Protein AF-A0A3G6KAA2-F1 (afdb_monomer)

Sequence (100 aa):
MKYALMDNEGQLLEKGKRPSADNLDDFVAALYEIGDQYKGKFTGIAVYAPGKIDTEKMIIHYGGALTFLDGLNLEETLGFRYGVAVSAENDAKGQPGAGQ

Solvent-accessible surface area (backbone atoms only — not comparable to full-atom values): 6000 Å² total; per-residue (Å²): 71,75,54,70,46,58,52,97,86,69,48,79,75,46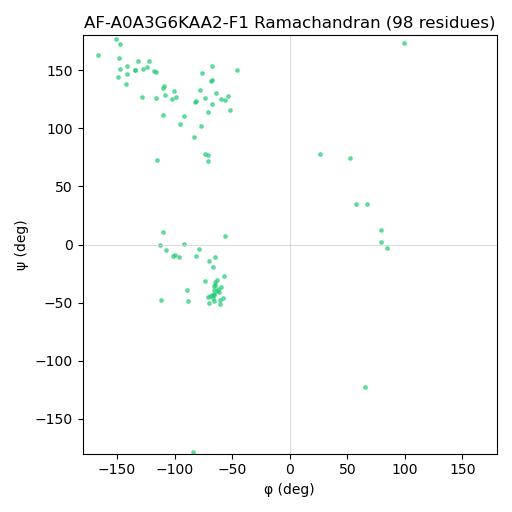,72,53,72,52,78,71,58,93,45,48,68,54,39,52,50,52,52,47,60,54,50,63,76,43,65,91,74,62,78,58,47,82,44,73,40,55,30,50,59,42,72,89,72,37,28,27,40,62,7,58,96,46,56,65,39,44,72,44,41,49,35,71,64,46,16,67,73,70,74,31,58,59,48,65,45,55,51,80,74,77,72,80,77,90,71,129

Mean predicted aligned error: 4.91 Å

Nearest PDB structures (foldseek):
  4htl-assembly1_A  TM=8.785E-01  e=4.254E-06  Listeria monocytogenes EGD-e
  1z6r-assembly1_A  TM=8.373E-01  e=5.798E-05  Escherichia coli
  2qm1-assembly1_B  TM=8.067E-01  e=1.033E-03  Enterococcus faecalis V583
  2aa4-assembly1_B  TM=7.488E-01  e=2.467E-03  Escherichia coli
  6jdo-assembly1_A  TM=7.871E-01  e=1.231E-02  Pasteurella multocida

InterPro domains:
  IPR000600 ROK family [PF00480] (2-94)
  IPR043129 ATPase, nucleotide binding domain [SSF53067] (2-93)

Radius of gyration: 13.99 Å; Cα contacts (8 Å, |Δi|>4): 149; chains: 1; bounding box: 27×36×35 Å

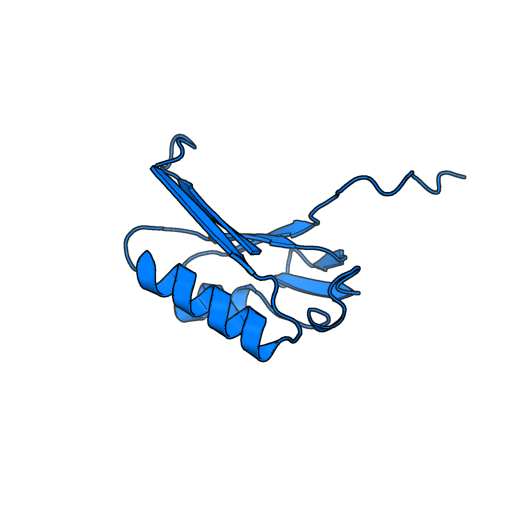Secondary structure (DSSP, 8-state):
-EEEEE-TT--EEEEEE----SSHHHHHHHHHHHHHHTTTS-SEEEEEESSEEETTTTEEES-TT-GGGTT-BHIIIIIHHHTSEEEEEE----PPP---

Structure (mmCIF, N/CA/C/O backbone):
data_AF-A0A3G6KAA2-F1
#
_entry.id   AF-A0A3G6KAA2-F1
#
loop_
_atom_site.group_PDB
_atom_site.id
_atom_site.type_symbol
_atom_site.label_atom_id
_atom_site.label_alt_id
_atom_site.label_comp_id
_atom_site.label_asym_id
_atom_site.label_entity_id
_atom_site.label_seq_id
_atom_site.pdbx_PDB_ins_code
_atom_site.Cartn_x
_atom_site.Cartn_y
_atom_site.Cartn_z
_atom_site.occupancy
_atom_site.B_iso_or_equiv
_atom_site.auth_seq_id
_atom_site.auth_comp_id
_atom_site.auth_asym_id
_atom_site.auth_atom_id
_atom_site.pdbx_PDB_model_num
ATOM 1 N N . MET A 1 1 ? 9.313 1.666 3.300 1.00 89.75 1 MET A N 1
ATOM 2 C CA . MET A 1 1 ? 7.843 1.868 3.238 1.00 89.75 1 MET A CA 1
ATOM 3 C C . MET A 1 1 ? 7.321 2.426 4.566 1.00 89.75 1 MET A C 1
ATOM 5 O O . MET A 1 1 ? 7.773 1.975 5.614 1.00 89.75 1 MET A O 1
ATOM 9 N N . LYS A 1 2 ? 6.422 3.418 4.560 1.00 94.56 2 LYS A N 1
ATOM 10 C CA . LYS A 1 2 ? 5.745 3.940 5.768 1.00 94.56 2 LYS A CA 1
ATOM 11 C C . LYS A 1 2 ? 4.247 3.663 5.656 1.00 94.56 2 LYS A C 1
ATOM 13 O O . LYS A 1 2 ? 3.741 3.667 4.542 1.00 94.56 2 LYS A O 1
ATOM 18 N N . TYR A 1 3 ? 3.574 3.445 6.780 1.00 96.81 3 TYR A N 1
ATOM 19 C CA . TYR A 1 3 ? 2.132 3.191 6.819 1.00 96.81 3 TYR A CA 1
ATOM 20 C C . TYR A 1 3 ? 1.510 3.737 8.106 1.00 96.81 3 TYR A C 1
ATOM 22 O O . TYR A 1 3 ? 2.210 3.978 9.097 1.00 96.81 3 TYR A O 1
ATOM 30 N N . ALA A 1 4 ? 0.195 3.926 8.071 1.00 97.25 4 ALA A N 1
ATOM 31 C CA . ALA A 1 4 ? -0.605 4.401 9.185 1.00 97.25 4 ALA A CA 1
ATOM 32 C C . ALA A 1 4 ? -2.020 3.816 9.118 1.00 97.25 4 ALA A C 1
ATOM 34 O O . ALA A 1 4 ? -2.574 3.676 8.031 1.00 97.25 4 ALA A O 1
ATOM 35 N N . LEU A 1 5 ? -2.592 3.520 10.283 1.00 97.81 5 LEU A N 1
ATOM 36 C CA . LEU A 1 5 ? -4.021 3.313 10.469 1.00 97.81 5 LEU A CA 1
ATOM 37 C C . LEU A 1 5 ? -4.609 4.615 11.017 1.00 97.81 5 LEU A C 1
ATOM 39 O O . LEU A 1 5 ? -4.121 5.143 12.020 1.00 97.81 5 LEU A O 1
ATOM 43 N N . MET A 1 6 ? -5.641 5.124 10.356 1.00 96.50 6 MET A N 1
ATOM 44 C CA . MET A 1 6 ? -6.352 6.340 10.747 1.00 96.50 6 MET A CA 1
ATOM 45 C C . MET A 1 6 ? -7.837 6.033 10.918 1.00 96.50 6 MET A C 1
ATOM 47 O O . MET A 1 6 ? -8.345 5.101 10.292 1.00 96.50 6 MET A O 1
ATOM 51 N N . ASP A 1 7 ? -8.518 6.793 11.769 1.00 94.31 7 ASP A N 1
ATOM 52 C CA . ASP A 1 7 ? -9.976 6.747 11.856 1.00 94.31 7 ASP A CA 1
ATOM 53 C C . ASP A 1 7 ? -10.650 7.649 10.806 1.00 94.31 7 ASP A C 1
ATOM 55 O O . ASP A 1 7 ? -9.999 8.306 9.990 1.00 94.31 7 ASP A O 1
ATOM 59 N N . ASN A 1 8 ? -11.983 7.682 10.834 1.00 89.88 8 ASN A N 1
ATOM 60 C CA . ASN A 1 8 ? -12.792 8.465 9.899 1.00 89.88 8 ASN A CA 1
ATOM 61 C C . ASN A 1 8 ? -12.687 9.986 10.116 1.00 89.88 8 ASN A C 1
ATOM 63 O O . ASN A 1 8 ? -13.121 10.745 9.254 1.00 89.88 8 ASN A O 1
ATOM 67 N N . GLU A 1 9 ? -12.139 10.436 11.248 1.00 93.06 9 GLU A N 1
ATOM 68 C CA . GLU A 1 9 ? -11.869 11.850 11.532 1.00 93.06 9 GLU A CA 1
ATOM 69 C C . GLU A 1 9 ? -10.446 12.248 11.093 1.00 93.06 9 GLU A C 1
ATOM 71 O O . GLU A 1 9 ? -10.046 13.404 11.233 1.00 93.06 9 GLU A O 1
ATOM 76 N N . GLY A 1 10 ? -9.680 11.304 10.528 1.00 88.50 10 GLY A N 1
ATOM 77 C CA . GLY A 1 10 ? -8.293 11.500 10.114 1.00 88.50 10 GLY A CA 1
ATOM 78 C C . GLY A 1 10 ? -7.296 11.422 11.271 1.00 88.50 10 GLY A C 1
ATOM 79 O O . GLY A 1 10 ? -6.129 11.786 11.104 1.00 88.50 10 GLY A O 1
ATOM 80 N N . GLN A 1 11 ? -7.720 10.948 12.445 1.00 95.19 11 GLN A N 1
ATOM 81 C CA . GLN A 1 11 ? -6.843 10.823 13.600 1.00 95.19 11 GLN A CA 1
ATOM 82 C C . GLN A 1 11 ? -5.957 9.593 13.450 1.00 95.19 11 GLN A C 1
ATOM 84 O O . GLN A 1 11 ? -6.408 8.490 13.137 1.00 95.19 11 GLN A O 1
ATOM 89 N N . LEU A 1 12 ? -4.665 9.781 13.706 1.00 96.25 12 LEU A N 1
ATOM 90 C CA . LEU A 1 12 ? -3.694 8.700 13.660 1.00 96.25 12 LEU A CA 1
ATOM 91 C C . LEU A 1 12 ? -3.892 7.748 14.846 1.00 96.25 12 LEU A C 1
ATOM 93 O O . LEU A 1 12 ? -3.607 8.116 15.984 1.00 96.25 12 LEU A O 1
ATOM 97 N N . LEU A 1 13 ? -4.285 6.508 14.561 1.00 96.19 13 LEU A N 1
ATOM 98 C CA . LEU A 1 13 ? -4.417 5.452 15.564 1.00 96.19 13 LEU A CA 1
ATOM 99 C C . LEU A 1 13 ? -3.097 4.705 15.757 1.00 96.19 13 LEU A C 1
ATOM 101 O O . LEU A 1 13 ? -2.631 4.521 16.878 1.00 96.19 13 LEU A O 1
ATOM 105 N N . GLU A 1 14 ? -2.468 4.299 14.653 1.00 97.06 14 GLU A N 1
ATOM 106 C CA . GLU A 1 14 ? -1.202 3.570 14.671 1.00 97.06 14 GLU A CA 1
ATOM 107 C C . GLU A 1 14 ? -0.355 3.924 13.448 1.00 97.06 14 GLU A C 1
ATOM 109 O O . GLU A 1 14 ? -0.879 4.260 12.388 1.00 97.06 14 GLU A O 1
ATOM 114 N N . LYS A 1 15 ? 0.972 3.859 13.577 1.00 97.06 15 LYS A N 1
ATOM 115 C CA . LYS A 1 15 ? 1.903 4.025 12.456 1.00 97.06 15 LYS A CA 1
ATOM 116 C C . LYS A 1 15 ? 3.068 3.069 12.570 1.00 97.06 15 LYS A C 1
ATOM 118 O O . LYS A 1 15 ? 3.528 2.759 13.667 1.00 97.06 15 LYS A O 1
ATOM 123 N N . GLY A 1 16 ? 3.641 2.737 11.425 1.00 97.00 16 GLY A N 1
ATOM 124 C CA . GLY A 1 16 ? 4.871 1.975 11.368 1.00 97.00 16 GLY A CA 1
ATOM 125 C C . GLY A 1 16 ? 5.695 2.282 10.131 1.00 97.00 16 GLY A C 1
ATOM 126 O O . GLY A 1 16 ? 5.351 3.091 9.263 1.00 97.00 16 GLY A O 1
ATOM 127 N N . LYS A 1 17 ? 6.855 1.640 10.082 1.00 96.19 17 LYS A N 1
ATOM 128 C CA . LYS A 1 17 ? 7.748 1.676 8.931 1.00 96.19 17 LYS A CA 1
ATOM 129 C C . LYS A 1 17 ? 8.356 0.302 8.731 1.00 96.19 17 LYS A C 1
ATOM 131 O O . LYS A 1 17 ? 8.646 -0.398 9.697 1.00 96.19 17 LYS A O 1
ATOM 136 N N . ARG A 1 18 ? 8.603 -0.036 7.476 1.00 91.19 18 ARG A N 1
ATOM 137 C CA . ARG A 1 18 ? 9.438 -1.163 7.073 1.00 91.19 18 ARG A CA 1
ATOM 138 C C . ARG A 1 18 ? 10.576 -0.671 6.182 1.00 91.19 18 ARG A C 1
ATOM 140 O O . ARG A 1 18 ? 10.441 0.410 5.582 1.00 91.19 18 ARG A O 1
ATOM 147 N N . PRO A 1 19 ? 11.681 -1.431 6.085 1.00 89.31 19 PRO A N 1
ATOM 148 C CA . PRO A 1 19 ? 12.668 -1.238 5.029 1.00 89.31 19 PRO A CA 1
ATOM 149 C C . PRO A 1 19 ? 11.991 -1.082 3.663 1.00 89.31 19 PRO A C 1
ATOM 151 O O . PRO A 1 19 ? 10.863 -1.534 3.451 1.00 89.31 19 PRO A O 1
ATOM 154 N N . SER A 1 20 ? 12.623 -0.336 2.764 1.00 79.88 20 SER A N 1
ATOM 155 C CA . SER A 1 20 ? 12.160 -0.309 1.377 1.00 79.88 20 SER A CA 1
ATOM 156 C C . SER A 1 20 ? 12.423 -1.674 0.751 1.00 79.88 20 SER A C 1
ATOM 158 O O . SER A 1 20 ? 13.437 -2.288 1.058 1.00 79.88 20 SER A O 1
ATOM 160 N N . ALA A 1 21 ? 11.489 -2.142 -0.068 1.00 90.19 21 ALA A N 1
ATOM 161 C CA . ALA A 1 21 ? 11.694 -3.328 -0.880 1.00 90.19 21 ALA A CA 1
ATOM 162 C C . ALA A 1 21 ? 12.599 -2.991 -2.070 1.00 90.19 21 ALA A C 1
ATOM 164 O O . ALA A 1 21 ? 12.544 -1.869 -2.583 1.00 90.19 21 ALA A O 1
ATOM 165 N N . ASP A 1 22 ? 13.394 -3.967 -2.498 1.00 90.19 22 ASP A N 1
ATOM 166 C CA . ASP A 1 22 ? 14.322 -3.831 -3.626 1.00 90.19 22 ASP A CA 1
ATOM 167 C C . ASP A 1 22 ? 13.729 -4.356 -4.946 1.00 90.19 22 ASP A C 1
ATOM 169 O O . ASP A 1 22 ? 14.286 -4.133 -6.020 1.00 90.19 22 ASP A O 1
ATOM 173 N N . ASN A 1 23 ? 12.587 -5.046 -4.881 1.00 95.62 23 ASN A N 1
ATOM 174 C CA . ASN A 1 23 ? 11.870 -5.604 -6.024 1.00 95.62 23 ASN A CA 1
ATOM 175 C C . ASN A 1 23 ? 10.347 -5.603 -5.786 1.00 95.62 23 ASN A C 1
ATOM 177 O O . ASN A 1 23 ? 9.868 -5.272 -4.696 1.00 95.62 23 ASN A O 1
ATOM 181 N N . LEU A 1 24 ? 9.591 -5.956 -6.831 1.00 95.62 24 LEU A N 1
ATOM 182 C CA . LEU A 1 24 ? 8.130 -5.930 -6.811 1.00 95.62 24 LEU A CA 1
ATOM 183 C C . LEU A 1 24 ? 7.529 -6.978 -5.865 1.00 95.62 24 LEU A C 1
ATOM 185 O O . LEU A 1 24 ? 6.615 -6.646 -5.113 1.00 95.62 24 LEU A O 1
ATOM 189 N N . ASP A 1 25 ? 8.045 -8.208 -5.867 1.00 96.56 25 ASP A N 1
ATOM 190 C CA . ASP A 1 25 ? 7.539 -9.293 -5.020 1.00 96.56 25 ASP A CA 1
ATOM 191 C C . ASP A 1 25 ? 7.660 -8.951 -3.530 1.00 96.56 25 ASP A C 1
ATOM 193 O O . ASP A 1 25 ? 6.678 -9.036 -2.792 1.00 96.56 25 ASP A O 1
ATOM 197 N N . ASP A 1 26 ? 8.825 -8.465 -3.098 1.00 96.00 26 ASP A N 1
ATOM 198 C CA . ASP A 1 26 ? 9.062 -8.036 -1.716 1.00 96.00 26 ASP A CA 1
ATOM 199 C C . ASP A 1 26 ? 8.194 -6.828 -1.341 1.00 96.00 26 ASP A C 1
ATOM 201 O O . ASP A 1 26 ? 7.728 -6.705 -0.204 1.00 96.00 26 ASP A O 1
ATOM 205 N N . PHE A 1 27 ? 7.946 -5.925 -2.294 1.00 95.81 27 PHE A N 1
ATOM 206 C CA . PHE A 1 27 ? 7.073 -4.774 -2.083 1.00 95.81 27 PHE A CA 1
ATOM 207 C C . PHE A 1 27 ? 5.623 -5.209 -1.851 1.00 95.81 27 PHE A C 1
ATOM 209 O O . PHE A 1 27 ? 4.995 -4.770 -0.884 1.00 95.81 27 PHE A O 1
ATOM 216 N N . VAL A 1 28 ? 5.104 -6.091 -2.707 1.00 96.75 28 VAL A N 1
ATOM 217 C CA . VAL A 1 28 ? 3.742 -6.628 -2.605 1.00 96.75 28 VAL A CA 1
ATOM 218 C C . VAL A 1 28 ? 3.590 -7.478 -1.344 1.00 96.75 28 VAL A C 1
ATOM 220 O O . VAL A 1 28 ? 2.616 -7.307 -0.610 1.00 96.75 28 VAL A O 1
ATOM 223 N N . ALA A 1 29 ? 4.576 -8.318 -1.022 1.00 96.81 29 ALA A N 1
ATOM 224 C CA . ALA A 1 29 ? 4.597 -9.084 0.219 1.00 96.81 29 ALA A CA 1
ATOM 225 C C . ALA A 1 29 ? 4.533 -8.162 1.447 1.00 96.81 29 ALA A C 1
ATOM 227 O O . ALA A 1 29 ? 3.703 -8.374 2.331 1.00 96.81 29 ALA A O 1
ATOM 228 N N . ALA A 1 30 ? 5.321 -7.082 1.470 1.00 96.50 30 ALA A N 1
ATOM 229 C CA . ALA A 1 30 ? 5.291 -6.114 2.563 1.00 96.50 30 ALA A CA 1
ATOM 230 C C . ALA A 1 30 ? 3.929 -5.407 2.691 1.00 96.50 30 ALA A C 1
ATOM 232 O O . ALA A 1 30 ? 3.454 -5.208 3.812 1.00 96.50 30 ALA A O 1
ATOM 233 N N . LEU A 1 31 ? 3.281 -5.047 1.574 1.00 96.69 31 LEU A N 1
ATOM 234 C CA . LEU A 1 31 ? 1.918 -4.504 1.592 1.00 96.69 31 LEU A CA 1
ATOM 235 C C . LEU A 1 31 ? 0.920 -5.509 2.176 1.00 96.69 31 LEU A C 1
ATOM 237 O O . LEU A 1 31 ? 0.043 -5.126 2.952 1.00 96.69 31 LEU A O 1
ATOM 241 N N . TYR A 1 32 ? 1.058 -6.790 1.831 1.00 97.62 32 TYR A N 1
ATOM 242 C CA . TYR A 1 32 ? 0.200 -7.846 2.357 1.00 97.62 32 TYR A CA 1
ATOM 243 C C . TYR A 1 32 ? 0.396 -8.061 3.845 1.00 97.62 32 TYR A C 1
ATOM 245 O O . TYR A 1 32 ? -0.577 -8.056 4.589 1.00 97.62 32 TYR A O 1
ATOM 253 N N . GLU A 1 33 ? 1.638 -8.126 4.307 1.00 96.62 33 GLU A N 1
ATOM 254 C CA . GLU A 1 33 ? 1.911 -8.238 5.733 1.00 96.62 33 GLU A CA 1
ATOM 255 C C . GLU A 1 33 ? 1.357 -7.050 6.530 1.00 96.62 33 GLU A C 1
ATOM 257 O O . GLU A 1 33 ? 0.898 -7.236 7.655 1.00 96.62 33 GLU A O 1
ATOM 262 N N . ILE A 1 34 ? 1.398 -5.828 5.987 1.00 96.50 34 ILE A N 1
ATOM 263 C CA . ILE A 1 34 ? 0.810 -4.646 6.637 1.00 96.50 34 ILE A CA 1
ATOM 264 C C . ILE A 1 34 ?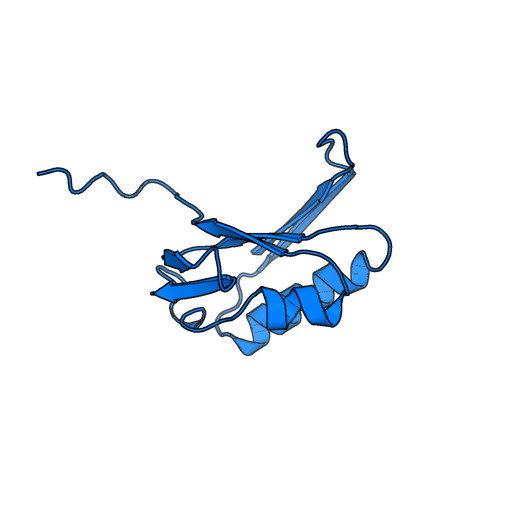 -0.719 -4.735 6.632 1.00 96.50 34 ILE A C 1
ATOM 266 O O . ILE A 1 34 ? -1.337 -4.579 7.681 1.00 96.50 34 ILE A O 1
ATOM 270 N N . GLY A 1 35 ? -1.341 -5.001 5.482 1.00 97.12 35 GLY A N 1
ATOM 271 C CA . GLY A 1 35 ? -2.799 -5.086 5.386 1.00 97.12 35 GLY A CA 1
ATOM 272 C C . GLY A 1 35 ? -3.382 -6.213 6.244 1.00 97.12 35 GLY A C 1
ATOM 273 O O . GLY A 1 35 ? -4.388 -6.009 6.922 1.00 97.12 35 GLY A O 1
ATOM 274 N N . ASP A 1 36 ? -2.710 -7.363 6.314 1.00 97.56 36 ASP A N 1
ATOM 275 C CA . ASP A 1 36 ? -3.136 -8.502 7.128 1.00 97.56 36 ASP A CA 1
ATOM 276 C C . ASP A 1 36 ? -3.099 -8.186 8.639 1.00 97.56 36 ASP A C 1
ATOM 278 O O . ASP A 1 36 ? -3.979 -8.641 9.372 1.00 97.56 36 ASP A O 1
ATOM 282 N N . GLN A 1 37 ? -2.169 -7.341 9.114 1.00 96.38 37 GLN A N 1
ATOM 283 C CA . GLN A 1 37 ? -2.135 -6.876 10.516 1.00 96.38 37 GLN A CA 1
ATOM 284 C C . GLN A 1 37 ? -3.379 -6.061 10.909 1.00 96.38 37 GLN A C 1
ATOM 286 O O . GLN A 1 37 ? -3.804 -6.086 12.069 1.00 96.38 37 GLN A O 1
ATOM 291 N N . TYR A 1 38 ? -3.974 -5.347 9.952 1.00 96.00 38 TYR A N 1
ATOM 292 C CA . TYR A 1 38 ? -5.122 -4.466 10.177 1.00 96.00 38 TYR A CA 1
ATOM 293 C C . TYR A 1 38 ? -6.416 -4.986 9.554 1.00 96.00 38 TYR A C 1
ATOM 295 O O . TYR A 1 38 ? -7.404 -4.255 9.500 1.00 96.00 38 TYR A O 1
ATOM 303 N N . LYS A 1 39 ? -6.448 -6.238 9.088 1.00 94.12 39 LYS A N 1
ATOM 304 C CA . LYS A 1 39 ? -7.617 -6.805 8.414 1.00 94.12 39 LYS A CA 1
ATOM 305 C C . LYS A 1 39 ? -8.878 -6.656 9.275 1.00 94.12 39 LYS A C 1
ATOM 307 O O . LYS A 1 39 ? -8.897 -7.028 10.446 1.00 94.12 39 LYS A O 1
ATOM 312 N N . GLY A 1 40 ? -9.929 -6.088 8.682 1.00 93.88 40 GLY A N 1
ATOM 313 C CA . GLY A 1 40 ? -11.194 -5.790 9.364 1.00 93.88 40 GLY A CA 1
ATOM 314 C C . GLY A 1 40 ? -11.192 -4.518 10.223 1.00 93.88 40 GLY A C 1
ATOM 315 O O . GLY A 1 40 ? -12.208 -4.219 10.842 1.00 93.88 40 GLY A O 1
ATOM 316 N N . LYS A 1 41 ? -10.085 -3.762 10.266 1.00 95.75 41 LYS A N 1
ATOM 317 C CA . LYS A 1 41 ? -9.969 -2.479 10.986 1.00 95.75 41 LYS A CA 1
ATOM 318 C C . LYS A 1 41 ? -9.929 -1.256 10.068 1.00 95.75 41 LYS A C 1
ATOM 320 O O . LYS A 1 41 ? -9.911 -0.139 10.568 1.00 95.75 41 LYS A O 1
ATOM 325 N N . PHE A 1 42 ? -9.905 -1.455 8.753 1.00 96.25 42 PHE A N 1
ATOM 326 C CA . PHE A 1 42 ? -9.955 -0.391 7.754 1.00 96.25 42 PHE A CA 1
ATOM 327 C C . PHE A 1 42 ? -11.070 -0.666 6.745 1.00 96.25 42 PHE A C 1
ATOM 329 O O . PHE A 1 42 ? -11.412 -1.818 6.478 1.00 96.25 42 PHE A O 1
ATOM 336 N N . THR A 1 43 ? -11.625 0.403 6.183 1.00 96.50 43 THR A N 1
ATOM 337 C CA . THR A 1 43 ? -12.693 0.372 5.168 1.00 96.50 43 THR A CA 1
ATOM 338 C C . THR A 1 43 ? -12.224 0.871 3.799 1.00 96.50 43 THR A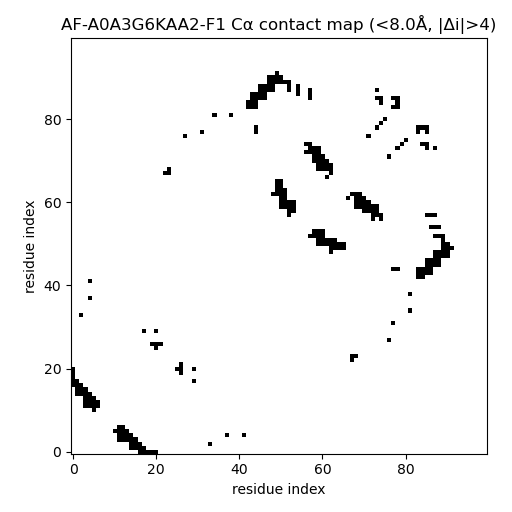 C 1
ATOM 340 O O . THR A 1 43 ? -12.998 0.872 2.847 1.00 96.50 43 THR A O 1
ATOM 343 N N . GLY A 1 44 ? -10.955 1.269 3.690 1.00 97.12 44 GLY A N 1
ATOM 344 C CA . GLY A 1 44 ? -10.316 1.748 2.470 1.00 97.12 44 GLY A CA 1
ATOM 345 C C . GLY A 1 44 ? -8.800 1.795 2.628 1.00 97.12 44 GLY A C 1
ATOM 346 O O . GLY A 1 44 ? -8.285 1.733 3.748 1.00 97.12 44 GLY A O 1
ATOM 347 N N . ILE A 1 45 ? -8.089 1.883 1.506 1.00 98.06 45 ILE A N 1
ATOM 348 C CA . ILE A 1 45 ? -6.628 1.994 1.468 1.00 98.06 45 ILE A CA 1
ATOM 349 C C . ILE A 1 45 ? -6.248 3.192 0.601 1.00 98.06 45 ILE A C 1
ATOM 351 O O . ILE A 1 45 ? -6.656 3.271 -0.552 1.00 98.06 45 ILE A O 1
ATOM 355 N N . ALA A 1 46 ? -5.427 4.090 1.142 1.00 96.44 46 ALA A N 1
ATOM 356 C CA . ALA A 1 46 ? -4.820 5.185 0.393 1.00 96.44 46 ALA A CA 1
ATOM 357 C C . ALA A 1 46 ? -3.319 4.921 0.207 1.00 96.44 46 ALA A C 1
ATOM 359 O O . ALA A 1 46 ? -2.605 4.643 1.176 1.00 96.44 46 ALA A O 1
ATOM 360 N N . VAL A 1 47 ? -2.836 5.008 -1.033 1.00 96.12 47 VAL A N 1
ATOM 361 C CA . VAL A 1 47 ? -1.439 4.748 -1.400 1.00 96.12 47 VAL A CA 1
ATOM 362 C C . VAL A 1 47 ? -0.787 6.013 -1.945 1.00 96.12 47 VAL A C 1
ATOM 364 O O . VAL A 1 47 ? -1.247 6.593 -2.919 1.00 96.12 47 VAL A O 1
ATOM 367 N N . TYR A 1 48 ? 0.348 6.388 -1.361 1.00 94.31 48 TYR A N 1
ATOM 368 C CA . TYR A 1 48 ? 1.220 7.437 -1.885 1.00 94.31 48 TYR A CA 1
ATOM 369 C C . TYR A 1 48 ? 2.497 6.784 -2.409 1.00 94.31 48 TYR A C 1
ATOM 371 O O . TYR A 1 48 ? 3.272 6.222 -1.628 1.00 94.31 48 TYR A O 1
ATOM 379 N N . ALA A 1 49 ? 2.698 6.805 -3.727 1.00 92.94 49 ALA A N 1
ATOM 380 C CA . ALA A 1 49 ? 3.797 6.095 -4.384 1.00 92.94 49 ALA A CA 1
ATOM 381 C C . ALA A 1 49 ? 4.519 6.968 -5.427 1.00 9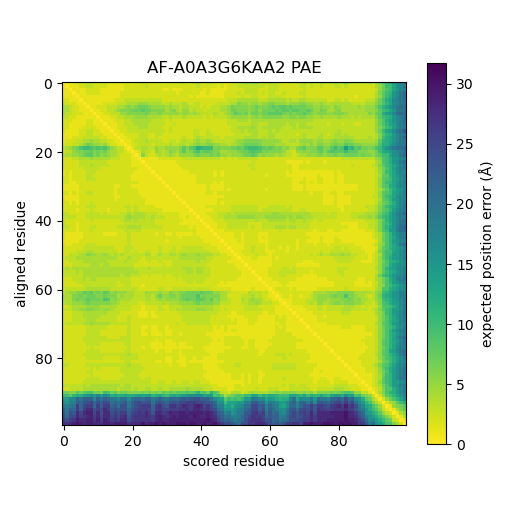2.94 49 ALA A C 1
ATOM 383 O O . ALA A 1 49 ? 3.903 7.852 -6.025 1.00 92.94 49 ALA A O 1
ATOM 384 N N . PRO A 1 50 ? 5.827 6.751 -5.667 1.00 92.56 50 PRO A N 1
ATOM 385 C CA . PRO A 1 50 ? 6.527 7.429 -6.750 1.00 92.56 50 PRO A CA 1
ATOM 386 C C . PRO A 1 50 ? 6.010 6.967 -8.118 1.00 92.56 50 PRO A C 1
ATOM 388 O O . PRO A 1 50 ? 5.560 5.836 -8.287 1.00 92.56 50 PRO A O 1
ATOM 391 N N . GLY A 1 51 ? 6.144 7.848 -9.106 1.00 92.00 51 GLY A N 1
ATOM 392 C CA . GLY A 1 51 ? 5.713 7.600 -10.480 1.00 92.00 51 GLY A CA 1
ATOM 393 C C . GLY A 1 51 ? 4.364 8.213 -10.836 1.00 92.00 51 GLY A C 1
ATOM 394 O O . GLY A 1 51 ? 3.680 8.801 -10.002 1.00 92.00 51 GLY A O 1
ATOM 395 N N . LYS A 1 52 ? 3.990 8.133 -12.108 1.00 94.38 52 LYS A N 1
ATOM 396 C CA . LYS A 1 52 ? 2.712 8.649 -12.597 1.00 94.38 52 LYS A CA 1
ATOM 397 C C . LYS A 1 52 ? 1.618 7.629 -12.300 1.00 94.38 52 LYS A C 1
ATOM 399 O O . LYS A 1 52 ? 1.707 6.502 -12.760 1.00 94.38 52 LYS A O 1
ATOM 404 N N . ILE A 1 53 ? 0.569 8.022 -11.591 1.00 95.00 53 ILE A N 1
ATOM 405 C CA . ILE A 1 53 ? -0.535 7.113 -11.263 1.00 95.00 53 ILE A CA 1
ATOM 406 C C . ILE A 1 53 ? -1.717 7.399 -12.192 1.00 95.00 53 ILE A C 1
ATOM 408 O O . ILE A 1 53 ? -2.161 8.543 -12.291 1.00 95.00 53 ILE A O 1
ATOM 412 N N . ASP A 1 54 ? -2.201 6.370 -12.888 1.00 96.25 54 ASP A N 1
ATOM 413 C CA . ASP A 1 54 ? -3.518 6.375 -13.528 1.00 96.25 54 ASP A CA 1
ATOM 414 C C . ASP A 1 54 ? -4.561 6.153 -12.428 1.00 96.25 54 ASP A C 1
ATOM 416 O O . ASP A 1 54 ? -4.730 5.039 -11.938 1.00 96.25 54 ASP A O 1
ATOM 420 N N . THR A 1 55 ? -5.225 7.224 -11.999 1.00 94.31 55 THR A N 1
ATOM 421 C CA . THR A 1 55 ? -6.199 7.190 -10.899 1.00 94.31 55 THR A CA 1
ATOM 422 C C . THR A 1 55 ? -7.562 6.638 -11.311 1.00 94.31 55 THR A C 1
ATOM 424 O O . THR A 1 55 ? -8.437 6.522 -10.464 1.00 94.31 55 THR A O 1
ATOM 427 N N . GLU A 1 56 ? -7.783 6.325 -12.589 1.00 94.81 56 GLU A N 1
ATOM 428 C CA . GLU A 1 56 ? -8.996 5.628 -13.032 1.00 94.81 56 GLU A CA 1
ATOM 429 C C . GLU A 1 56 ? -8.791 4.111 -12.976 1.00 94.81 56 GLU A C 1
ATOM 431 O O . GLU A 1 56 ? -9.690 3.376 -12.575 1.00 94.81 56 GLU A O 1
ATOM 436 N N . LYS A 1 57 ? -7.594 3.637 -13.344 1.00 96.31 57 LYS A N 1
ATOM 437 C CA . LYS A 1 57 ? -7.246 2.204 -13.360 1.00 96.31 57 LYS A CA 1
ATOM 438 C C . LYS A 1 57 ? -6.456 1.736 -12.141 1.00 96.31 57 LYS A C 1
ATOM 440 O O . LYS A 1 57 ? -6.232 0.539 -11.996 1.00 96.31 57 LYS A O 1
ATOM 445 N N . MET A 1 58 ? -6.003 2.668 -11.305 1.00 97.50 58 MET A N 1
ATOM 446 C CA . MET A 1 58 ? -5.093 2.445 -10.177 1.00 97.50 58 MET A CA 1
ATOM 447 C C . MET A 1 58 ? -3.762 1.795 -10.575 1.00 97.50 58 MET A C 1
ATOM 449 O O . MET A 1 58 ? -3.188 1.015 -9.816 1.00 97.50 58 MET A O 1
ATOM 453 N N . ILE A 1 59 ? -3.251 2.130 -11.764 1.00 98.06 59 ILE A N 1
ATOM 454 C CA . ILE A 1 59 ? -1.988 1.595 -12.289 1.00 98.06 59 ILE A CA 1
ATOM 455 C C . ILE A 1 59 ? -0.868 2.618 -12.098 1.00 98.06 59 ILE A C 1
ATOM 457 O O . ILE A 1 59 ? -1.006 3.789 -12.460 1.00 98.06 59 ILE A O 1
ATOM 461 N N . ILE A 1 60 ? 0.267 2.166 -11.564 1.00 96.81 60 ILE A N 1
ATOM 462 C CA . ILE A 1 60 ? 1.494 2.963 -11.517 1.00 96.81 60 ILE A CA 1
ATOM 463 C C . ILE A 1 60 ? 2.212 2.845 -12.865 1.00 96.81 60 ILE A C 1
ATOM 465 O O . ILE A 1 60 ? 2.587 1.761 -13.301 1.00 96.81 60 ILE A O 1
ATOM 469 N N . HIS A 1 61 ? 2.443 3.980 -13.510 1.00 95.69 61 HIS A N 1
ATOM 470 C CA . HIS A 1 61 ? 3.265 4.133 -14.703 1.00 95.69 61 HIS A CA 1
ATOM 471 C C . HIS A 1 61 ? 4.547 4.878 -14.357 1.00 95.69 61 HIS A C 1
ATOM 473 O O . HIS A 1 61 ? 4.515 5.912 -13.690 1.00 95.69 61 HIS A O 1
ATOM 479 N N . TYR A 1 62 ? 5.678 4.406 -14.867 1.00 91.75 62 TYR A N 1
ATOM 480 C CA . TYR A 1 62 ? 6.994 4.979 -14.613 1.00 91.75 62 TYR A CA 1
ATOM 481 C C . TYR A 1 62 ? 7.242 5.131 -13.107 1.00 91.75 62 TYR A C 1
ATOM 483 O O . TYR A 1 62 ? 7.215 6.250 -12.602 1.00 91.75 62 TYR A O 1
ATOM 491 N N . GLY A 1 63 ? 7.507 4.032 -12.386 1.00 86.50 63 GLY A N 1
ATOM 492 C CA . GLY A 1 63 ? 7.646 3.983 -10.912 1.00 86.50 63 GLY A CA 1
ATOM 493 C C . GLY A 1 63 ? 8.699 4.911 -10.263 1.00 86.50 63 GLY A C 1
ATOM 494 O O . GLY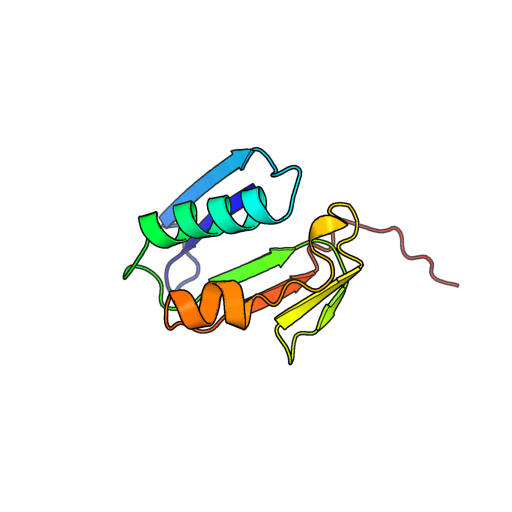 A 1 63 ? 8.957 4.848 -9.061 1.00 86.50 63 GLY A O 1
ATOM 495 N N . GLY A 1 64 ? 9.325 5.802 -11.035 1.00 88.75 64 GLY A N 1
ATOM 496 C CA . GLY A 1 64 ? 10.229 6.841 -10.567 1.00 88.75 64 GLY A CA 1
ATOM 497 C C . GLY A 1 64 ? 11.485 6.238 -9.957 1.00 88.75 64 GLY A C 1
ATOM 498 O O . GLY A 1 64 ? 12.195 5.477 -10.607 1.00 88.75 64 GLY A O 1
ATOM 499 N N . ALA A 1 65 ? 11.744 6.572 -8.692 1.00 87.75 65 ALA A N 1
ATOM 500 C CA . ALA A 1 65 ? 12.853 5.993 -7.937 1.00 87.75 65 ALA A CA 1
ATOM 501 C C . ALA A 1 65 ? 12.681 4.486 -7.664 1.00 87.75 65 ALA A C 1
ATOM 503 O O . ALA A 1 65 ? 13.661 3.813 -7.362 1.00 87.75 65 ALA A O 1
ATOM 504 N N . LEU A 1 66 ? 11.455 3.960 -7.764 1.00 90.88 66 LEU A N 1
ATOM 505 C CA . LEU A 1 66 ? 11.131 2.546 -7.593 1.00 90.88 66 LEU A CA 1
ATOM 506 C C . LEU A 1 66 ? 10.622 1.998 -8.927 1.00 90.88 66 LEU A C 1
ATOM 508 O O . LEU A 1 66 ? 9.431 1.769 -9.117 1.00 90.88 66 LEU A O 1
ATOM 512 N N . THR A 1 67 ? 11.532 1.829 -9.886 1.00 93.38 67 THR A N 1
ATOM 513 C CA . THR A 1 67 ? 11.199 1.431 -11.266 1.00 93.38 67 THR A CA 1
ATOM 514 C C . THR A 1 67 ? 10.436 0.111 -11.350 1.00 93.38 67 THR A C 1
ATOM 516 O O . THR A 1 67 ? 9.638 -0.063 -12.264 1.00 93.38 67 THR A O 1
ATOM 519 N N . PHE A 1 68 ? 10.616 -0.782 -10.374 1.00 95.06 68 PHE A N 1
ATOM 520 C CA . PHE A 1 68 ? 9.890 -2.049 -10.276 1.00 95.06 68 PHE A CA 1
ATOM 521 C C . PHE A 1 68 ? 8.379 -1.893 -10.033 1.00 95.06 68 PHE A C 1
ATOM 523 O O . PHE A 1 68 ? 7.663 -2.884 -10.112 1.00 95.06 68 PHE A O 1
ATOM 530 N N . LEU A 1 69 ? 7.884 -0.687 -9.725 1.00 95.62 69 LEU A N 1
ATOM 531 C CA . LEU A 1 69 ? 6.449 -0.417 -9.588 1.00 95.62 69 LEU A CA 1
ATOM 532 C C . LEU A 1 69 ? 5.741 -0.194 -10.932 1.00 95.62 69 LEU A C 1
ATOM 534 O O . LEU A 1 69 ? 4.517 -0.102 -10.948 1.00 95.62 69 LEU A O 1
ATOM 538 N N . ASP A 1 70 ? 6.473 -0.070 -12.044 1.00 96.62 70 ASP A N 1
ATOM 539 C CA . ASP A 1 70 ? 5.861 0.131 -13.361 1.00 96.62 70 ASP A CA 1
ATOM 540 C C . ASP A 1 70 ? 4.929 -1.034 -13.734 1.00 96.62 70 ASP A C 1
ATOM 542 O O . ASP A 1 70 ? 5.317 -2.201 -13.703 1.00 96.62 70 ASP A O 1
ATOM 546 N N . GLY A 1 71 ? 3.681 -0.704 -14.065 1.00 97.38 71 GLY A N 1
ATOM 547 C CA . GLY A 1 71 ? 2.631 -1.661 -14.402 1.00 97.38 71 GLY A CA 1
ATOM 548 C C . GLY A 1 71 ? 1.884 -2.256 -13.205 1.00 97.38 71 GLY A C 1
ATOM 549 O O . GLY A 1 71 ? 0.931 -3.005 -13.417 1.00 97.38 71 GLY A O 1
ATOM 550 N N . LEU A 1 72 ? 2.251 -1.925 -11.961 1.00 97.88 72 LEU A N 1
ATOM 551 C CA . LEU A 1 72 ? 1.540 -2.423 -10.783 1.00 97.88 72 LEU A CA 1
ATOM 552 C C . LEU A 1 72 ? 0.125 -1.831 -10.705 1.00 97.88 72 LEU A C 1
ATOM 554 O O . LEU A 1 72 ? -0.037 -0.616 -10.584 1.00 97.88 72 LEU A O 1
ATOM 558 N N . ASN A 1 73 ? -0.885 -2.703 -10.705 1.00 98.31 73 ASN A N 1
ATOM 559 C CA . ASN A 1 73 ? -2.281 -2.350 -10.458 1.00 98.31 73 ASN A CA 1
ATOM 560 C C . ASN A 1 73 ? -2.614 -2.478 -8.962 1.00 98.31 73 ASN A C 1
ATOM 562 O O . ASN A 1 73 ? -2.661 -3.580 -8.410 1.00 98.31 73 ASN A O 1
ATOM 566 N N . LEU A 1 74 ? -2.835 -1.345 -8.296 1.00 98.06 74 LEU A N 1
ATOM 567 C CA . LEU A 1 74 ? -3.094 -1.280 -6.857 1.00 98.06 74 LEU A CA 1
ATOM 568 C C . LEU A 1 74 ? -4.500 -1.765 -6.478 1.00 98.06 74 LEU A C 1
ATOM 570 O O . LEU A 1 74 ? -4.656 -2.347 -5.405 1.00 98.06 74 LEU A O 1
ATOM 574 N N . GLU A 1 75 ? -5.501 -1.579 -7.342 1.00 98.00 75 GLU A N 1
ATOM 575 C CA . GLU A 1 75 ? -6.865 -2.067 -7.094 1.00 98.00 75 GLU A CA 1
ATOM 576 C C . GLU A 1 75 ? -6.904 -3.601 -7.155 1.00 98.00 75 GLU A C 1
ATOM 578 O O . GLU A 1 75 ? -7.422 -4.248 -6.246 1.00 98.00 75 GLU A O 1
ATOM 583 N N . GLU A 1 76 ? -6.257 -4.208 -8.155 1.00 98.00 76 GLU A N 1
ATOM 584 C CA . GLU A 1 76 ? -6.140 -5.672 -8.238 1.00 98.00 76 GLU A CA 1
ATOM 585 C C . GLU A 1 76 ? -5.290 -6.244 -7.095 1.00 98.00 76 GLU A C 1
ATOM 587 O O . GLU A 1 76 ? -5.620 -7.284 -6.523 1.00 98.00 76 GLU A O 1
ATOM 592 N N . THR A 1 77 ? -4.207 -5.553 -6.728 1.00 97.88 77 THR A N 1
ATOM 593 C CA . THR A 1 77 ? -3.282 -6.024 -5.688 1.00 97.88 77 THR A CA 1
ATOM 594 C C . THR A 1 77 ? -3.901 -5.943 -4.295 1.00 97.8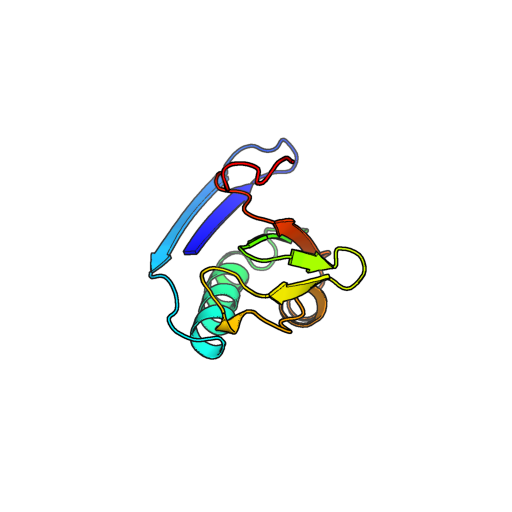8 77 THR A C 1
ATOM 596 O O . THR A 1 77 ? -3.764 -6.885 -3.513 1.00 97.88 77 THR A O 1
ATOM 599 N N . LEU A 1 78 ? -4.55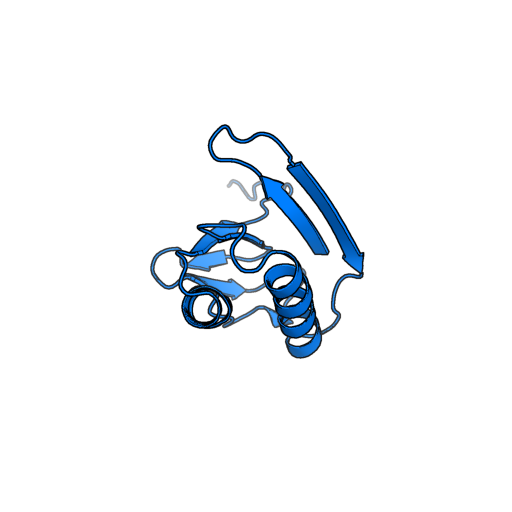7 -4.828 -3.957 1.00 98.25 78 LEU A N 1
ATOM 600 C CA . LEU A 1 78 ? -5.026 -4.525 -2.601 1.00 98.25 78 LEU A CA 1
ATOM 601 C C . LEU A 1 78 ? -6.549 -4.540 -2.491 1.00 98.25 78 LEU A C 1
ATOM 603 O O . LEU A 1 78 ? -7.080 -5.175 -1.578 1.00 98.25 78 LEU A O 1
ATOM 607 N N . GLY A 1 79 ? -7.244 -3.876 -3.413 1.00 97.81 79 GLY A N 1
ATOM 608 C CA . GLY A 1 79 ? -8.697 -3.726 -3.376 1.00 97.81 79 GLY A CA 1
ATOM 609 C C . GLY A 1 79 ? -9.406 -5.073 -3.421 1.00 97.81 79 GLY A C 1
ATOM 610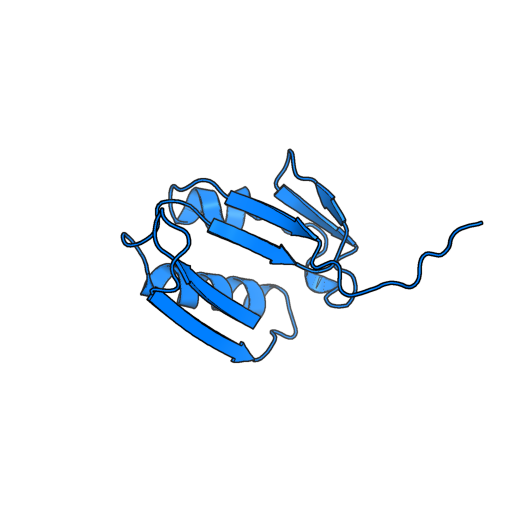 O O . GLY A 1 79 ? -10.165 -5.410 -2.512 1.00 97.81 79 GLY A O 1
ATOM 611 N N . PHE A 1 80 ? -9.054 -5.923 -4.389 1.00 97.69 80 PHE A N 1
ATOM 612 C CA . PHE A 1 80 ? -9.629 -7.269 -4.502 1.00 97.69 80 PHE A CA 1
ATOM 613 C C . PHE A 1 80 ? -9.253 -8.184 -3.335 1.00 97.69 80 PHE A C 1
ATOM 615 O O . PHE A 1 80 ? -10.077 -8.981 -2.887 1.00 97.69 80 PHE A O 1
ATOM 622 N N . ARG A 1 81 ? -8.029 -8.065 -2.804 1.00 97.44 81 ARG A N 1
ATOM 623 C CA . ARG A 1 81 ? -7.574 -8.888 -1.673 1.00 97.44 81 ARG A CA 1
ATOM 624 C C . ARG A 1 81 ? -8.351 -8.585 -0.392 1.00 97.44 81 ARG A C 1
ATOM 626 O O . ARG A 1 81 ? -8.680 -9.509 0.355 1.00 97.44 81 ARG A O 1
ATOM 633 N N . TYR A 1 82 ? -8.587 -7.306 -0.110 1.00 97.88 82 TYR A N 1
ATOM 634 C CA . TYR A 1 82 ? -9.180 -6.866 1.155 1.00 97.88 82 TYR A CA 1
ATOM 635 C C . TYR A 1 82 ? -10.666 -6.521 1.054 1.00 97.88 82 TYR A C 1
ATOM 637 O O . TYR A 1 82 ? -11.310 -6.368 2.089 1.00 97.88 82 TYR A O 1
ATOM 645 N N . GLY A 1 83 ? -11.220 -6.452 -0.158 1.00 97.75 83 GLY A N 1
ATOM 646 C CA . GLY A 1 83 ? -12.619 -6.108 -0.397 1.00 97.75 83 GLY A CA 1
ATOM 647 C C . GLY A 1 83 ? -12.944 -4.663 -0.022 1.00 97.75 83 GLY A C 1
ATOM 648 O O . GLY A 1 83 ? -14.029 -4.399 0.492 1.00 97.75 83 GLY A O 1
ATOM 649 N N . VAL A 1 84 ? -11.999 -3.743 -0.225 1.00 97.69 84 VAL A N 1
ATOM 650 C CA . VAL A 1 84 ? -12.150 -2.316 0.098 1.00 97.69 84 VAL A CA 1
ATOM 651 C C . VAL A 1 84 ? -11.711 -1.450 -1.075 1.00 97.69 84 VAL A C 1
ATOM 653 O O . VAL A 1 84 ? -10.911 -1.888 -1.893 1.00 97.69 84 VAL A O 1
ATOM 656 N N . ALA A 1 85 ? -12.193 -0.209 -1.129 1.00 97.25 85 ALA A N 1
ATOM 657 C CA . ALA A 1 85 ? -11.765 0.738 -2.153 1.00 97.25 85 ALA A CA 1
ATOM 658 C C . ALA A 1 85 ? -10.290 1.135 -1.974 1.00 97.25 85 ALA A C 1
ATOM 660 O O . ALA A 1 85 ? -9.834 1.358 -0.843 1.00 97.25 85 ALA A O 1
ATOM 661 N N . VAL A 1 86 ? -9.574 1.279 -3.092 1.00 98.25 86 VAL A N 1
ATOM 662 C CA . VAL A 1 86 ? -8.213 1.818 -3.127 1.00 98.25 86 VAL A CA 1
ATOM 663 C C . VAL A 1 86 ? -8.211 3.197 -3.776 1.00 98.25 86 VAL A C 1
ATOM 665 O O . VAL A 1 86 ? -8.818 3.419 -4.820 1.00 98.25 86 VAL A O 1
ATOM 668 N N . SER A 1 87 ? -7.498 4.135 -3.162 1.00 97.25 87 SER A N 1
ATOM 669 C CA . SER A 1 87 ? -7.099 5.391 -3.787 1.00 97.25 87 SER A CA 1
ATOM 670 C C . SER A 1 87 ? -5.581 5.467 -3.860 1.00 97.25 87 SER A C 1
ATOM 672 O O . SER A 1 87 ? -4.867 4.918 -3.016 1.00 97.25 87 SER A O 1
ATOM 674 N N . ALA A 1 88 ? -5.072 6.141 -4.886 1.00 96.12 88 ALA A N 1
ATOM 675 C CA . ALA A 1 88 ? -3.644 6.287 -5.078 1.00 96.12 88 ALA A CA 1
ATOM 676 C C . ALA A 1 88 ? -3.289 7.674 -5.612 1.00 96.12 88 ALA A C 1
ATOM 678 O O . ALA A 1 88 ? -3.947 8.194 -6.510 1.00 96.12 88 ALA A O 1
ATOM 679 N N . GLU A 1 89 ? -2.224 8.252 -5.066 1.00 93.69 89 GLU A N 1
ATOM 680 C CA . GLU A 1 89 ? -1.697 9.555 -5.457 1.00 93.69 89 GLU A CA 1
ATOM 681 C C . GLU A 1 89 ? -0.171 9.492 -5.602 1.00 93.69 89 GLU A C 1
ATOM 683 O O . GLU A 1 89 ? 0.519 8.710 -4.938 1.00 93.69 89 GLU A O 1
ATOM 688 N N . ASN A 1 90 ? 0.377 10.318 -6.492 1.00 92.00 90 ASN A N 1
ATOM 689 C CA . ASN A 1 90 ? 1.825 10.442 -6.617 1.00 92.00 90 ASN A CA 1
ATOM 690 C C . ASN A 1 90 ? 2.421 11.017 -5.316 1.00 92.00 90 ASN A C 1
ATOM 692 O O . ASN A 1 90 ? 1.983 12.064 -4.840 1.00 92.00 90 ASN A O 1
ATOM 696 N N . ASP A 1 91 ? 3.461 10.373 -4.773 1.00 85.44 91 ASP A N 1
ATOM 697 C CA . ASP A 1 91 ? 4.283 10.914 -3.678 1.00 85.44 91 ASP A CA 1
ATOM 698 C C . ASP A 1 91 ? 5.175 12.027 -4.243 1.00 85.44 91 ASP A C 1
ATOM 700 O O . ASP A 1 91 ? 6.355 11.829 -4.549 1.00 85.44 91 ASP A O 1
ATOM 704 N N . ALA A 1 92 ? 4.579 13.203 -4.450 1.00 67.12 92 ALA A N 1
ATOM 705 C CA . ALA A 1 92 ? 5.248 14.379 -4.984 1.00 67.12 92 ALA A CA 1
ATOM 706 C C . ALA A 1 92 ? 6.228 14.951 -3.950 1.00 67.12 92 ALA A C 1
ATOM 708 O O . ALA A 1 92 ? 5.991 15.973 -3.306 1.00 67.12 92 ALA A O 1
ATOM 709 N N . LYS A 1 93 ? 7.385 14.312 -3.796 1.00 61.19 93 LYS A N 1
ATOM 710 C CA . LYS A 1 93 ? 8.539 14.937 -3.154 1.00 61.19 93 LYS A CA 1
ATOM 711 C C . LYS A 1 93 ? 9.278 15.770 -4.182 1.00 61.19 93 LYS A C 1
ATOM 713 O O . LYS A 1 93 ? 10.123 15.249 -4.898 1.00 61.19 93 LYS A O 1
ATOM 718 N N . GLY A 1 94 ? 8.916 17.053 -4.239 1.00 47.12 94 GLY A N 1
ATOM 719 C CA . GLY A 1 94 ? 9.659 18.143 -4.876 1.00 47.12 94 GLY A CA 1
ATOM 720 C C . GLY A 1 94 ? 10.577 17.731 -6.027 1.00 47.12 94 GLY A C 1
ATOM 721 O O . GLY A 1 94 ? 11.792 17.693 -5.856 1.00 47.12 94 GLY A O 1
ATOM 722 N N . GLN A 1 95 ? 10.015 17.481 -7.209 1.00 43.28 95 GLN A N 1
ATOM 723 C CA . GLN A 1 95 ? 10.779 17.751 -8.424 1.00 43.28 95 GLN A CA 1
ATOM 724 C C . GLN A 1 95 ? 10.803 19.277 -8.586 1.00 43.28 95 GLN A C 1
ATOM 726 O O . GLN A 1 95 ? 9.728 19.883 -8.541 1.00 43.28 95 GLN A O 1
ATOM 731 N N . PRO A 1 96 ? 11.971 19.936 -8.731 1.00 43.62 96 PRO A N 1
ATOM 732 C CA . PRO A 1 96 ? 11.971 21.315 -9.192 1.00 43.62 96 PRO A CA 1
ATOM 733 C C . PRO A 1 96 ? 11.239 21.313 -10.530 1.00 43.62 96 PRO A C 1
ATOM 735 O O . PRO A 1 96 ? 11.568 20.520 -11.413 1.00 43.62 96 PRO A O 1
ATOM 738 N N . GLY A 1 97 ? 10.193 22.130 -10.638 1.00 40.31 97 GLY A N 1
ATOM 739 C CA . GLY A 1 97 ? 9.436 22.245 -11.870 1.00 40.31 97 GLY A CA 1
ATOM 740 C C . GLY A 1 97 ? 10.405 22.526 -13.009 1.00 40.31 97 GLY A C 1
ATOM 741 O O . GLY A 1 97 ? 11.053 23.569 -13.026 1.00 40.31 97 GLY A O 1
ATOM 742 N N . ALA A 1 98 ? 10.502 21.604 -13.964 1.00 44.81 98 ALA A N 1
ATOM 743 C CA . ALA A 1 98 ? 10.971 21.936 -15.297 1.00 44.81 98 ALA A CA 1
ATOM 744 C C . ALA A 1 98 ? 9.852 22.756 -15.957 1.00 44.81 98 ALA A C 1
ATOM 746 O O . ALA A 1 98 ? 9.072 22.262 -16.766 1.00 44.81 98 ALA A O 1
ATOM 747 N N . GLY A 1 99 ? 9.699 23.991 -15.483 1.00 49.78 99 GLY A N 1
ATOM 748 C CA . GLY A 1 99 ? 8.837 25.002 -16.058 1.00 49.78 99 GLY A CA 1
ATOM 749 C C . GLY A 1 99 ? 9.671 25.878 -16.977 1.00 49.78 99 GLY A C 1
ATOM 750 O O . GLY A 1 99 ? 10.396 26.723 -16.470 1.00 49.78 99 GLY A O 1
ATOM 751 N N . GLN A 1 100 ? 9.501 25.622 -18.278 1.00 38.72 100 GLN A N 1
ATOM 752 C CA . GLN A 1 100 ? 9.639 26.516 -19.442 1.00 38.72 100 GLN A CA 1
ATOM 753 C C . GLN A 1 100 ? 10.967 27.253 -19.657 1.00 38.72 100 GLN A C 1
ATOM 755 O O . GLN A 1 100 ? 11.282 28.192 -18.899 1.00 38.72 100 GLN A O 1
#

pLDDT: mean 90.86, std 13.98, range [38.72, 98.31]

Foldseek 3Di:
DKDFDADPVRHTPDIDDDDDDLADVVNLVVVVVVCVVCQPVDQEEEEAFAADAPFVQRQGDCRDVNNNSHGDGPCVSPCVVRVHYYGYDYNPPDDPDPDD

Organism: Lactobacillus delbrueckii subsp. lactis (NCBI:txid29397)